Protein AF-A0A9D5FMK4-F1 (afdb_monomer_lite)

Radius of gyration: 13.34 Å; chains: 1; bounding box: 42×25×36 Å

Sequence (96 aa):
MEVKKQMELEDMRPCAGWVVESGGITLCQAGKGAICSIPYPFAVVWDCMVRRHRTERCIRMFAAVSGTDEDSARRQVVACLEDWQTKGLVREAGDV

pLDDT: mean 91.26, std 11.87, range [42.19, 98.12]

Foldseek 3Di:
DDDPDQDWLLFKDFPFDWDADPFAIFTQDPPPGTDDGDGPPCNLSVVCSVVSHTRQVSLVSNCVRVVHDSVVSSVVSRVSVVVCVVVVRMDTPPDD

Secondary structure (DSSP, 8-state):
---PPPP-GGGEEE-SEEEEETTEEEEEETTTEEEEEEETTTHHHHHHHHTT--HHHHHHHHHHHHT--HHHHHHHHHHHHHHHHHTTSEEETT--

Structure (mmCIF, N/CA/C/O backbone):
data_AF-A0A9D5FMK4-F1
#
_entry.id   AF-A0A9D5FMK4-F1
#
loop_
_atom_site.group_PDB
_atom_site.id
_atom_site.type_symbol
_atom_site.label_atom_id
_atom_site.label_alt_id
_atom_site.label_comp_id
_atom_site.label_asym_id
_atom_site.label_entity_id
_atom_site.label_seq_id
_atom_site.pdbx_PDB_ins_code
_atom_site.Cartn_x
_atom_site.Cartn_y
_atom_site.Cartn_z
_atom_site.occupancy
_atom_site.B_iso_or_equiv
_atom_site.auth_seq_id
_atom_site.auth_comp_id
_atom_site.auth_asym_id
_atom_site.auth_atom_id
_atom_site.pdbx_PDB_model_num
ATOM 1 N N . MET A 1 1 ? 25.836 15.516 6.200 1.00 42.19 1 MET A N 1
ATOM 2 C CA . MET A 1 1 ? 24.716 15.149 5.313 1.00 42.19 1 MET A CA 1
ATOM 3 C C . MET A 1 1 ? 24.052 13.952 5.966 1.00 42.19 1 MET A C 1
ATOM 5 O O . MET A 1 1 ? 24.636 12.878 5.944 1.00 42.19 1 MET A O 1
ATOM 9 N N . GLU A 1 2 ? 22.954 14.153 6.692 1.00 43.59 2 GLU A N 1
ATOM 10 C CA . GLU A 1 2 ? 22.233 13.035 7.310 1.00 43.59 2 GLU A CA 1
ATOM 11 C C . GLU A 1 2 ? 21.569 12.227 6.198 1.00 43.59 2 GLU A C 1
ATOM 13 O O . GLU A 1 2 ? 20.770 12.752 5.421 1.00 43.59 2 GLU A O 1
ATOM 18 N N . VAL A 1 3 ? 21.954 10.960 6.072 1.00 50.25 3 VAL A N 1
ATOM 19 C CA . VAL A 1 3 ? 21.264 10.024 5.189 1.00 50.25 3 VAL A CA 1
ATOM 20 C C . VAL A 1 3 ? 19.919 9.749 5.852 1.00 50.25 3 VAL A C 1
ATOM 22 O O . VAL A 1 3 ? 19.869 9.061 6.869 1.00 50.25 3 VAL A O 1
ATOM 25 N N . LYS A 1 4 ? 18.831 10.327 5.325 1.00 60.06 4 LYS A N 1
ATOM 26 C CA . LYS A 1 4 ? 17.480 9.958 5.763 1.00 60.06 4 LYS A CA 1
ATOM 27 C C . LYS A 1 4 ? 17.327 8.451 5.566 1.00 60.06 4 LYS A C 1
ATOM 29 O O . LYS A 1 4 ? 17.512 7.965 4.449 1.00 60.06 4 LYS A O 1
ATOM 34 N N . LYS A 1 5 ? 17.029 7.722 6.646 1.00 71.06 5 LYS A N 1
ATOM 35 C CA . LYS A 1 5 ? 16.691 6.297 6.576 1.00 71.06 5 LYS A CA 1
ATOM 36 C C . LYS A 1 5 ? 15.539 6.154 5.581 1.00 71.06 5 LYS A C 1
ATOM 38 O O . LYS A 1 5 ? 14.531 6.845 5.711 1.00 71.06 5 LYS A O 1
ATOM 43 N N . GLN A 1 6 ? 15.721 5.321 4.562 1.00 78.25 6 GLN A N 1
ATOM 44 C CA . GLN A 1 6 ? 14.660 5.054 3.601 1.00 78.25 6 GLN A CA 1
ATOM 45 C C . GLN A 1 6 ? 13.552 4.273 4.304 1.00 78.25 6 GLN A C 1
ATOM 47 O O . GLN A 1 6 ? 13.834 3.399 5.121 1.00 78.25 6 GLN A O 1
ATOM 52 N N . MET A 1 7 ? 12.304 4.627 4.021 1.00 84.75 7 MET A N 1
ATOM 53 C CA . MET A 1 7 ? 11.175 4.029 4.711 1.00 84.75 7 MET A CA 1
ATOM 54 C C . MET A 1 7 ? 10.917 2.601 4.224 1.00 84.75 7 MET A C 1
ATOM 56 O O . MET A 1 7 ? 10.890 2.348 3.017 1.00 84.75 7 MET A O 1
ATOM 60 N N . GLU A 1 8 ? 10.723 1.681 5.166 1.00 89.81 8 GLU A N 1
ATOM 61 C CA . GLU A 1 8 ? 10.578 0.248 4.909 1.00 89.81 8 GLU A CA 1
ATOM 62 C C . GLU A 1 8 ? 9.183 -0.243 5.313 1.00 89.81 8 GLU A C 1
ATOM 64 O O . GLU A 1 8 ? 8.580 0.220 6.280 1.00 89.81 8 GLU A O 1
ATOM 69 N N . LEU A 1 9 ? 8.659 -1.207 4.559 1.00 90.50 9 LEU A N 1
ATOM 70 C CA . LEU A 1 9 ? 7.358 -1.831 4.791 1.00 90.50 9 LEU A CA 1
ATOM 71 C C . LEU A 1 9 ? 7.294 -2.527 6.158 1.00 90.50 9 LEU A C 1
ATOM 73 O O . LEU A 1 9 ? 6.258 -2.517 6.820 1.00 90.50 9 LEU A O 1
ATOM 77 N N . GLU A 1 10 ? 8.400 -3.145 6.576 1.00 90.56 10 GLU A N 1
ATOM 78 C CA . GLU A 1 10 ? 8.530 -3.868 7.843 1.00 90.56 10 GLU A CA 1
ATOM 79 C C . GLU A 1 10 ? 8.311 -2.964 9.062 1.00 90.56 10 GLU A C 1
ATOM 81 O O . GLU A 1 10 ? 7.772 -3.420 10.083 1.00 90.56 10 GLU A O 1
ATOM 86 N N . ASP A 1 11 ? 8.668 -1.689 8.914 1.00 89.62 11 ASP A N 1
ATOM 87 C CA . ASP A 1 11 ? 8.536 -0.647 9.925 1.00 89.62 11 ASP A CA 1
ATOM 88 C C . ASP A 1 11 ? 7.115 -0.072 9.979 1.00 89.62 11 ASP A C 1
ATOM 90 O O . ASP A 1 11 ? 6.831 0.732 10.855 1.00 89.62 11 ASP A O 1
ATOM 94 N N . MET A 1 12 ? 6.198 -0.488 9.098 1.00 91.50 12 MET A N 1
ATOM 95 C CA . MET A 1 12 ? 4.848 0.077 9.005 1.00 91.50 12 MET A CA 1
ATOM 96 C C . MET A 1 12 ? 3.762 -0.902 9.456 1.00 91.50 12 MET A C 1
ATOM 98 O O . MET A 1 12 ? 3.872 -2.129 9.333 1.00 91.50 12 MET A O 1
ATOM 102 N N . ARG A 1 13 ? 2.674 -0.363 10.013 1.00 90.88 13 ARG A N 1
ATOM 103 C CA . ARG A 1 13 ? 1.489 -1.126 10.427 1.00 90.88 13 ARG A CA 1
ATOM 104 C C . ARG A 1 13 ? 0.213 -0.498 9.863 1.00 90.88 13 ARG A C 1
ATOM 106 O O . ARG A 1 13 ? 0.023 0.702 10.047 1.00 90.88 13 ARG A O 1
ATOM 113 N N . PRO A 1 14 ? -0.685 -1.290 9.245 1.00 92.75 14 PRO A N 1
ATOM 114 C CA . PRO A 1 14 ? -1.975 -0.795 8.780 1.00 92.75 14 PRO A CA 1
ATOM 115 C C . PRO A 1 14 ? -2.879 -0.446 9.965 1.00 92.75 14 PRO A C 1
ATOM 117 O O . PRO A 1 14 ? -2.940 -1.187 10.949 1.00 92.75 14 PRO A O 1
ATOM 120 N N . CYS A 1 15 ? -3.618 0.657 9.846 1.00 91.25 15 CYS A N 1
ATOM 121 C CA . CYS A 1 15 ? -4.539 1.141 10.881 1.00 91.25 15 CYS A CA 1
ATOM 122 C C . 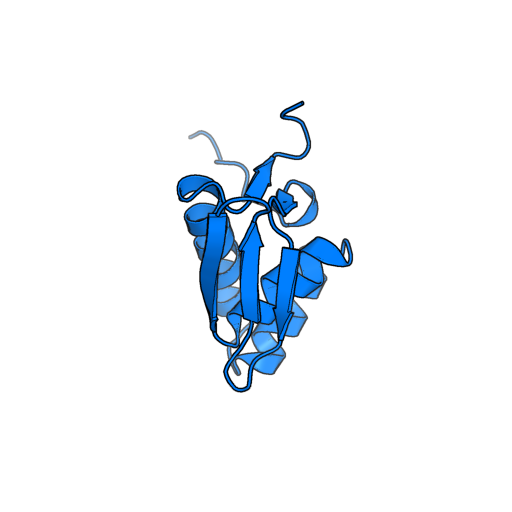CYS A 1 15 ? -6.023 0.870 10.567 1.00 91.25 15 CYS A C 1
ATOM 124 O O . CYS A 1 15 ? -6.900 1.290 11.323 1.00 91.25 15 CYS A O 1
ATOM 126 N N . ALA A 1 16 ? -6.323 0.184 9.460 1.00 92.81 16 ALA A N 1
ATOM 127 C CA . ALA A 1 16 ? -7.681 -0.035 8.966 1.00 92.81 16 ALA A CA 1
ATOM 128 C C . ALA A 1 16 ? -7.904 -1.483 8.497 1.00 92.81 16 ALA A C 1
ATOM 130 O O . ALA A 1 16 ? -6.964 -2.178 8.109 1.00 92.81 16 ALA A O 1
ATOM 131 N N . GLY A 1 17 ? -9.164 -1.930 8.511 1.00 94.38 17 GLY A N 1
ATOM 132 C CA . GLY A 1 17 ? -9.588 -3.107 7.747 1.00 94.38 17 GLY A CA 1
ATOM 133 C C . GLY A 1 17 ? -9.747 -2.752 6.267 1.00 94.38 17 GLY A C 1
ATOM 134 O O . GLY A 1 17 ? -9.723 -1.575 5.912 1.00 94.38 17 GLY A O 1
ATOM 135 N N . TRP A 1 18 ? -9.923 -3.741 5.391 1.00 96.19 18 TRP A N 1
ATOM 136 C CA . TRP A 1 18 ? -10.134 -3.488 3.962 1.00 96.19 18 TRP A CA 1
ATOM 137 C C . TRP A 1 18 ? -11.083 -4.502 3.324 1.00 96.19 18 TRP A C 1
ATOM 139 O O . TRP A 1 18 ? -11.240 -5.624 3.808 1.00 96.19 18 TRP A O 1
ATOM 149 N N . VAL A 1 19 ? -11.694 -4.092 2.214 1.00 96.38 19 VAL A N 1
ATOM 150 C CA . VAL A 1 19 ? -12.488 -4.935 1.311 1.00 96.38 19 VAL A CA 1
ATOM 151 C C . VAL A 1 19 ? -11.918 -4.851 -0.103 1.00 96.38 19 VAL A C 1
ATOM 153 O O . VAL A 1 19 ? -11.336 -3.833 -0.477 1.00 96.38 19 VAL A O 1
ATOM 156 N N . VAL A 1 20 ? -12.049 -5.928 -0.876 1.00 96.06 20 VAL A N 1
ATOM 157 C CA . VAL A 1 20 ? -11.564 -5.995 -2.263 1.00 96.06 20 VAL A CA 1
ATOM 158 C C . VAL A 1 20 ? -12.651 -5.516 -3.218 1.00 96.06 20 VAL A C 1
ATOM 160 O O . VAL A 1 20 ? -13.806 -5.921 -3.099 1.00 96.06 20 VAL A O 1
ATOM 163 N N . GLU A 1 21 ? -12.259 -4.693 -4.184 1.00 93.88 21 GLU A N 1
ATOM 164 C CA . GLU A 1 21 ? -13.117 -4.153 -5.237 1.00 93.88 21 GLU A CA 1
ATOM 165 C C . GLU A 1 21 ? -12.489 -4.399 -6.617 1.00 93.88 21 GLU A C 1
ATOM 167 O O . GLU A 1 21 ? -11.320 -4.767 -6.733 1.00 93.88 21 GLU A O 1
ATOM 172 N N . SER A 1 22 ? -13.244 -4.168 -7.696 1.00 90.56 22 SER A N 1
ATOM 173 C CA . SER A 1 22 ? -12.774 -4.423 -9.067 1.00 90.56 22 SER A CA 1
ATOM 174 C C . SER A 1 22 ? -11.520 -3.630 -9.456 1.00 90.56 22 SER A C 1
ATOM 176 O O . SER A 1 22 ? -10.762 -4.079 -10.310 1.00 90.56 22 SER A O 1
ATOM 178 N N . GLY A 1 23 ? -11.299 -2.457 -8.852 1.00 92.50 23 GLY A N 1
ATOM 179 C CA . GLY A 1 23 ? -10.165 -1.574 -9.152 1.00 92.50 23 GLY A CA 1
ATOM 180 C C . GLY A 1 23 ? -9.053 -1.551 -8.100 1.00 92.50 23 GLY A C 1
ATOM 181 O O . GLY A 1 23 ? -8.083 -0.817 -8.284 1.00 92.50 23 GLY A O 1
ATOM 182 N N . GLY A 1 24 ? -9.177 -2.305 -7.003 1.00 96.31 24 GLY A N 1
ATOM 183 C CA . GLY A 1 24 ? -8.243 -2.231 -5.880 1.00 96.31 24 GLY A CA 1
ATOM 184 C C . GLY A 1 24 ? -8.881 -2.653 -4.561 1.00 96.31 24 GLY A C 1
ATOM 185 O O . GLY A 1 24 ? -9.551 -3.682 -4.483 1.00 96.31 24 GLY A O 1
ATOM 186 N N . ILE A 1 25 ? -8.663 -1.863 -3.514 1.00 97.44 25 ILE A N 1
ATOM 187 C CA . ILE A 1 25 ? -9.261 -2.086 -2.195 1.00 97.44 25 ILE A CA 1
ATOM 188 C C . ILE A 1 25 ? -9.859 -0.797 -1.641 1.00 97.44 25 ILE A C 1
ATOM 190 O O . ILE A 1 25 ? -9.358 0.294 -1.908 1.00 97.44 25 ILE A O 1
ATOM 194 N N . THR A 1 26 ? -10.868 -0.933 -0.790 1.00 97.81 26 THR A N 1
ATOM 195 C CA . THR A 1 26 ? -11.373 0.165 0.038 1.00 97.81 26 THR A CA 1
ATOM 196 C C . THR A 1 26 ? -11.045 -0.116 1.496 1.00 97.81 26 THR A C 1
ATOM 198 O O . THR A 1 26 ? -11.347 -1.188 2.022 1.00 97.81 26 THR A O 1
ATOM 201 N N . LEU A 1 27 ? -10.392 0.845 2.147 1.00 96.88 27 LEU A N 1
ATOM 202 C CA . LEU A 1 27 ? -10.079 0.833 3.567 1.00 96.88 27 LEU A CA 1
ATOM 203 C C . LEU A 1 27 ? -11.293 1.258 4.387 1.00 96.88 27 LEU A C 1
ATOM 205 O O . LEU A 1 27 ? -11.953 2.253 4.076 1.00 96.88 27 LEU A O 1
ATOM 209 N N . CYS A 1 28 ? -11.526 0.544 5.483 1.00 96.31 28 CYS A N 1
ATOM 210 C CA . CYS A 1 28 ? -12.655 0.742 6.376 1.00 96.31 28 CYS A CA 1
ATOM 211 C C . CYS A 1 28 ? -12.192 0.841 7.833 1.00 96.31 28 CYS A C 1
ATOM 213 O O . CYS A 1 28 ? -11.357 0.058 8.294 1.00 96.31 28 CYS A O 1
ATOM 215 N N . GLN A 1 29 ? -12.792 1.760 8.589 1.00 93.81 29 GLN A N 1
ATOM 216 C CA . GLN A 1 29 ? -12.558 1.916 10.023 1.00 93.81 29 GLN A CA 1
ATOM 217 C C . GLN A 1 29 ? -13.876 1.789 10.795 1.00 93.81 29 GLN A C 1
ATOM 219 O O . GLN A 1 29 ? -14.895 2.380 10.426 1.00 93.81 29 GLN A O 1
ATOM 224 N N . ALA A 1 30 ? -13.857 1.028 11.894 1.00 90.00 30 ALA A N 1
ATOM 225 C CA . ALA A 1 30 ? -15.014 0.886 12.774 1.00 90.00 30 ALA A CA 1
ATOM 226 C C . ALA A 1 30 ? -15.501 2.266 13.253 1.00 90.00 30 ALA A C 1
ATOM 228 O O . ALA A 1 30 ? -14.704 3.104 13.674 1.00 90.00 30 ALA A O 1
ATOM 229 N N . GLY A 1 31 ? -16.806 2.518 13.135 1.00 93.75 31 GLY A N 1
ATOM 230 C CA . GLY A 1 31 ? -17.429 3.802 13.475 1.00 93.75 31 GLY A CA 1
ATOM 231 C C . GLY A 1 31 ? -17.291 4.913 12.424 1.00 93.75 31 GLY A C 1
ATOM 232 O O . GLY A 1 31 ? -18.017 5.895 12.517 1.00 93.75 31 GLY A O 1
ATOM 233 N N . LYS A 1 32 ? -16.422 4.766 11.411 1.00 93.69 32 LYS A N 1
ATOM 234 C CA . LYS A 1 32 ? -16.281 5.739 10.306 1.00 93.69 32 LYS A CA 1
ATOM 235 C C . LYS A 1 32 ? -16.761 5.212 8.953 1.00 93.69 32 LYS A C 1
ATOM 237 O O . LYS A 1 32 ? -17.081 6.006 8.078 1.00 93.69 32 LYS A O 1
ATOM 242 N N . GLY A 1 33 ? -16.824 3.891 8.779 1.00 95.25 33 GLY A N 1
ATOM 243 C CA . GLY A 1 33 ? -17.143 3.276 7.490 1.00 95.25 33 GLY A CA 1
ATOM 244 C C . GLY A 1 33 ? -15.941 3.301 6.545 1.00 95.25 33 GLY A C 1
ATOM 245 O O . GLY A 1 33 ? -14.811 3.094 6.992 1.00 95.25 33 GLY A O 1
ATOM 246 N N . ALA A 1 34 ? -16.186 3.522 5.252 1.00 95.56 34 ALA A N 1
ATOM 247 C CA . ALA A 1 34 ? -15.141 3.640 4.234 1.00 95.56 34 ALA A CA 1
ATOM 248 C C . ALA A 1 34 ? -14.372 4.963 4.388 1.00 95.56 34 ALA A C 1
ATOM 250 O O . ALA A 1 34 ? -14.983 6.019 4.540 1.00 95.56 34 ALA A O 1
ATOM 251 N N . ILE A 1 35 ? -13.038 4.906 4.342 1.00 96.06 35 ILE A N 1
ATOM 252 C CA . ILE A 1 35 ? -12.172 6.075 4.584 1.00 96.06 35 ILE A CA 1
ATOM 253 C C . ILE A 1 35 ? -11.225 6.400 3.425 1.00 96.06 35 ILE 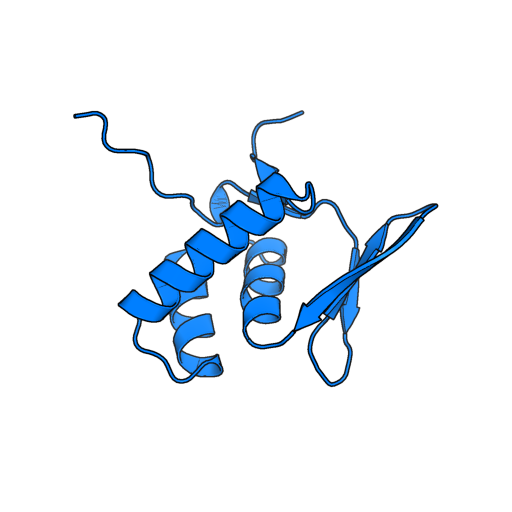A C 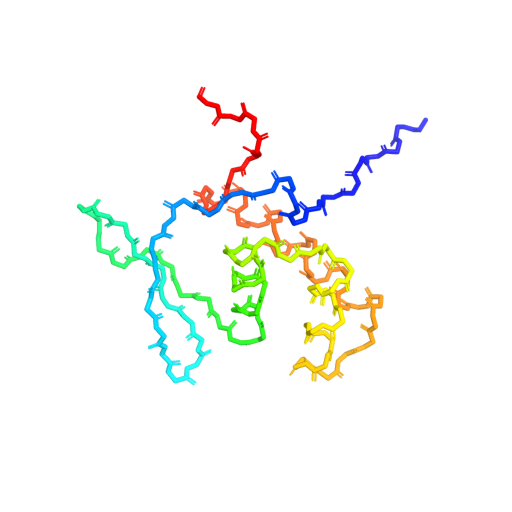1
ATOM 255 O O . ILE A 1 35 ? -10.813 7.548 3.286 1.00 96.06 35 ILE A O 1
ATOM 259 N N . CYS A 1 36 ? -10.849 5.417 2.606 1.00 95.06 36 CYS A N 1
ATOM 260 C CA . CYS A 1 36 ? -9.916 5.611 1.497 1.00 95.06 36 CYS A CA 1
ATOM 261 C C . CYS A 1 36 ? -10.021 4.448 0.509 1.00 95.06 36 CYS A C 1
ATOM 263 O O . CYS A 1 36 ? -10.053 3.298 0.937 1.00 95.06 36 CYS A O 1
ATOM 265 N N . SER A 1 37 ? -10.018 4.728 -0.793 1.00 96.44 37 SER A N 1
ATOM 266 C CA . SER A 1 37 ? -9.849 3.701 -1.825 1.00 96.44 37 SER A CA 1
ATOM 267 C C . SER A 1 37 ? -8.406 3.713 -2.319 1.00 96.44 37 SER A C 1
ATOM 269 O O . SER A 1 37 ? -7.869 4.763 -2.671 1.00 96.44 37 SER A O 1
ATOM 271 N N . ILE A 1 38 ? -7.782 2.540 -2.348 1.00 97.31 38 ILE A N 1
ATOM 272 C CA . ILE A 1 38 ? -6.432 2.322 -2.859 1.00 97.31 38 ILE A CA 1
ATOM 273 C C . ILE A 1 38 ? -6.550 1.554 -4.179 1.00 97.31 38 ILE A C 1
ATOM 275 O O . ILE A 1 38 ? -6.919 0.374 -4.164 1.00 97.31 38 ILE A O 1
ATOM 279 N N . PRO A 1 39 ? -6.227 2.180 -5.321 1.00 97.00 39 PRO A N 1
ATOM 280 C CA . PRO A 1 39 ? -6.287 1.510 -6.610 1.00 97.00 39 PRO A CA 1
ATOM 281 C C . PRO A 1 39 ? -5.120 0.533 -6.795 1.00 97.00 39 PRO A C 1
ATOM 283 O O . PRO A 1 39 ? -4.070 0.638 -6.151 1.00 97.00 39 PRO A O 1
ATOM 286 N N . TYR A 1 40 ? -5.261 -0.398 -7.736 1.00 95.19 40 TYR A N 1
ATOM 287 C CA . TYR A 1 40 ? -4.101 -1.082 -8.304 1.00 95.19 40 TYR A CA 1
ATOM 288 C C . TYR A 1 40 ? -3.199 -0.084 -9.060 1.00 95.19 40 TYR A C 1
ATOM 290 O O . TYR A 1 40 ? -3.708 0.856 -9.670 1.00 95.19 40 TYR A O 1
ATOM 298 N N . PRO A 1 41 ? -1.864 -0.263 -9.029 1.00 96.62 41 PRO A N 1
ATOM 299 C CA . PRO A 1 41 ? -1.126 -1.371 -8.406 1.00 96.62 41 PRO A CA 1
ATOM 300 C C . PRO A 1 41 ? -0.878 -1.216 -6.891 1.00 96.62 41 PRO A C 1
ATOM 302 O O . PRO A 1 41 ? -0.459 -2.174 -6.245 1.00 96.62 41 PRO A O 1
ATOM 305 N N . PHE A 1 42 ? -1.159 -0.057 -6.289 1.00 97.50 42 PHE A N 1
ATOM 306 C CA . PHE A 1 42 ? -0.811 0.257 -4.892 1.00 97.50 42 PHE A CA 1
ATOM 307 C C . PHE A 1 42 ? -1.465 -0.653 -3.847 1.00 97.50 42 PHE A C 1
ATOM 309 O O . PHE A 1 42 ? -0.887 -0.872 -2.784 1.00 97.50 42 PHE A O 1
ATOM 316 N N . ALA A 1 43 ? -2.606 -1.270 -4.156 1.00 96.94 43 ALA A N 1
ATOM 317 C CA . ALA A 1 43 ? -3.222 -2.271 -3.281 1.00 96.94 43 ALA A CA 1
ATOM 318 C C . ALA A 1 43 ? -2.287 -3.464 -2.966 1.00 96.94 43 ALA A C 1
ATOM 320 O O . ALA A 1 43 ? -2.408 -4.072 -1.902 1.00 96.94 43 ALA A O 1
ATOM 321 N N . VAL A 1 44 ? -1.308 -3.764 -3.833 1.00 96.19 44 VAL A N 1
ATOM 322 C CA . VAL A 1 44 ? -0.258 -4.769 -3.568 1.00 96.19 44 VAL A CA 1
ATOM 323 C C . VAL A 1 44 ? 0.600 -4.384 -2.364 1.00 96.19 44 VAL A C 1
ATOM 325 O O . VAL A 1 44 ? 0.978 -5.254 -1.582 1.00 96.19 44 VAL A O 1
ATOM 328 N N . VAL A 1 45 ? 0.892 -3.092 -2.190 1.00 97.06 45 VAL A N 1
ATOM 329 C CA . VAL A 1 45 ? 1.689 -2.588 -1.060 1.00 97.06 45 VAL A CA 1
ATOM 330 C C . VAL A 1 45 ? 0.947 -2.829 0.252 1.00 97.06 45 VAL A C 1
ATOM 332 O O . VAL A 1 45 ? 1.535 -3.311 1.220 1.00 97.06 45 VAL A O 1
ATOM 335 N N . TRP A 1 46 ? -0.366 -2.583 0.258 1.00 96.62 46 TRP A N 1
ATOM 336 C CA . TRP A 1 46 ? -1.216 -2.859 1.414 1.00 96.62 46 TRP A CA 1
ATOM 337 C C . TRP A 1 46 ? -1.249 -4.355 1.762 1.00 96.62 46 TRP A C 1
ATOM 339 O O . TRP A 1 46 ? -1.007 -4.718 2.913 1.00 96.62 46 TRP A O 1
ATOM 349 N N . ASP A 1 47 ? -1.479 -5.234 0.777 1.00 95.12 47 ASP A N 1
ATOM 350 C CA . ASP A 1 47 ? -1.477 -6.692 0.992 1.00 95.12 47 ASP A CA 1
ATOM 351 C C . ASP A 1 47 ? -0.115 -7.195 1.496 1.00 95.12 47 ASP A C 1
ATOM 353 O O . ASP A 1 47 ? -0.057 -7.958 2.464 1.00 95.12 47 ASP A O 1
ATOM 357 N N . CYS A 1 48 ? 0.992 -6.710 0.922 1.00 95.88 48 CYS A N 1
ATOM 358 C CA . CYS A 1 48 ? 2.335 -7.061 1.381 1.00 95.88 48 CYS A CA 1
ATOM 359 C C . CYS A 1 48 ? 2.561 -6.666 2.844 1.00 95.88 48 CYS A C 1
ATOM 361 O O . CYS A 1 48 ? 3.127 -7.453 3.605 1.00 95.88 48 CYS A O 1
ATOM 363 N N . MET A 1 49 ? 2.103 -5.481 3.249 1.00 95.00 49 MET A N 1
ATOM 364 C CA . MET A 1 49 ? 2.250 -4.989 4.618 1.00 95.00 49 MET A CA 1
ATOM 365 C C . MET A 1 49 ? 1.426 -5.830 5.601 1.00 95.00 49 MET A C 1
ATOM 367 O O . MET A 1 49 ? 1.945 -6.280 6.624 1.00 95.00 49 MET A O 1
ATOM 371 N N . VAL A 1 50 ? 0.165 -6.118 5.268 1.00 93.88 50 VAL A N 1
ATOM 372 C CA . VAL A 1 50 ? -0.711 -6.999 6.060 1.00 93.88 50 VAL A CA 1
ATOM 373 C C . VAL A 1 50 ? -0.087 -8.386 6.232 1.00 93.88 50 VAL A C 1
ATOM 375 O O . VAL A 1 50 ? -0.070 -8.933 7.336 1.00 93.88 50 VAL A O 1
ATOM 378 N N . ARG A 1 51 ? 0.457 -8.954 5.150 1.00 93.50 51 ARG A N 1
ATOM 379 C CA . ARG A 1 51 ? 1.108 -10.275 5.143 1.00 93.50 51 ARG A CA 1
ATOM 380 C C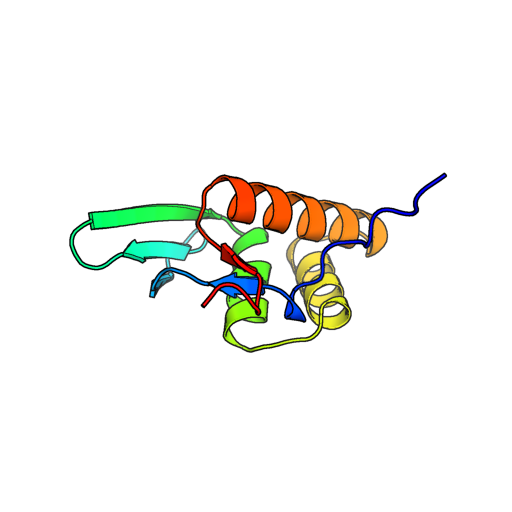 . ARG A 1 51 ? 2.533 -10.260 5.695 1.00 93.50 51 ARG A C 1
ATOM 382 O O . ARG A 1 51 ? 3.178 -11.309 5.711 1.00 93.50 51 ARG A O 1
ATOM 389 N N . ARG A 1 52 ? 3.026 -9.103 6.153 1.00 92.81 52 ARG A N 1
ATOM 390 C CA . ARG A 1 52 ? 4.384 -8.900 6.685 1.00 92.81 52 ARG A CA 1
ATOM 391 C C . ARG A 1 52 ? 5.474 -9.394 5.729 1.00 92.81 52 ARG A C 1
ATOM 393 O O . ARG A 1 52 ? 6.436 -10.050 6.132 1.00 92.81 52 ARG A O 1
ATOM 400 N N . HIS A 1 53 ? 5.301 -9.129 4.439 1.00 94.94 53 HIS A N 1
ATOM 401 C CA . HIS A 1 53 ? 6.354 -9.342 3.454 1.00 94.94 53 HIS A CA 1
ATOM 402 C C . HIS A 1 53 ? 7.485 -8.330 3.640 1.00 94.94 53 HIS A C 1
ATOM 404 O O . HIS A 1 53 ? 7.278 -7.241 4.162 1.00 94.94 53 HIS A O 1
ATOM 410 N N . ARG A 1 54 ? 8.689 -8.705 3.194 1.00 95.12 54 ARG A N 1
ATOM 411 C CA . ARG A 1 54 ? 9.831 -7.788 3.184 1.00 95.12 54 ARG A CA 1
ATOM 412 C C . ARG A 1 54 ? 9.693 -6.716 2.111 1.00 95.12 54 ARG A C 1
ATOM 414 O O . ARG A 1 54 ? 9.105 -6.997 1.058 1.00 95.12 54 ARG A O 1
ATOM 421 N N . THR A 1 55 ? 10.303 -5.554 2.328 1.00 95.38 55 THR A N 1
ATOM 422 C CA . THR A 1 55 ? 10.282 -4.430 1.379 1.00 95.38 55 THR A CA 1
ATOM 423 C C . THR A 1 55 ? 10.724 -4.854 -0.022 1.00 95.38 55 THR A C 1
ATOM 425 O O . THR A 1 55 ? 10.010 -4.604 -0.991 1.00 95.38 55 THR A O 1
ATOM 428 N N . GLU A 1 56 ? 11.821 -5.602 -0.166 1.00 96.00 56 GLU A N 1
ATOM 429 C CA . GLU A 1 56 ? 12.314 -6.043 -1.482 1.00 96.00 56 GLU A CA 1
ATOM 430 C C . GLU A 1 56 ? 11.320 -6.957 -2.199 1.00 96.00 56 GLU A C 1
ATOM 432 O O . GLU A 1 56 ? 11.198 -6.923 -3.424 1.00 96.00 56 GLU A O 1
ATOM 437 N N . ARG A 1 57 ? 10.594 -7.795 -1.449 1.00 96.44 57 ARG A N 1
ATOM 438 C CA . ARG A 1 57 ? 9.563 -8.658 -2.033 1.00 96.44 57 ARG A CA 1
ATOM 439 C C . ARG A 1 57 ? 8.373 -7.828 -2.504 1.00 96.44 57 ARG A C 1
ATOM 441 O O . ARG A 1 57 ? 7.881 -8.083 -3.599 1.00 96.44 57 ARG A O 1
ATOM 448 N N . CYS A 1 58 ? 7.950 -6.845 -1.711 1.00 97.69 58 CYS A N 1
ATOM 449 C CA . CYS A 1 58 ? 6.896 -5.909 -2.090 1.00 97.69 58 CYS A CA 1
ATOM 450 C C . CYS A 1 58 ? 7.265 -5.140 -3.363 1.00 97.69 58 CYS A C 1
ATOM 452 O O . CYS A 1 58 ? 6.454 -5.069 -4.278 1.00 97.69 58 CYS A O 1
ATOM 454 N N . ILE A 1 59 ? 8.498 -4.634 -3.460 1.00 98.00 59 ILE A N 1
ATOM 455 C CA . ILE A 1 59 ? 8.994 -3.912 -4.642 1.00 98.00 59 ILE A CA 1
ATOM 456 C C . ILE A 1 59 ? 8.938 -4.799 -5.887 1.00 98.00 59 ILE A C 1
ATOM 458 O O . ILE A 1 59 ? 8.391 -4.375 -6.900 1.00 98.00 59 ILE A O 1
ATOM 462 N N . ARG A 1 60 ? 9.428 -6.044 -5.811 1.00 97.81 60 ARG A N 1
ATOM 463 C CA . ARG A 1 60 ? 9.365 -6.983 -6.946 1.00 97.81 60 ARG A CA 1
ATOM 464 C C . ARG A 1 60 ? 7.934 -7.315 -7.362 1.00 97.81 60 ARG A C 1
ATOM 466 O O . ARG A 1 60 ? 7.641 -7.378 -8.552 1.00 97.81 60 ARG A O 1
ATOM 473 N N . MET A 1 61 ? 7.038 -7.523 -6.397 1.00 97.62 61 MET A N 1
ATOM 474 C CA . MET A 1 61 ? 5.623 -7.776 -6.684 1.00 97.62 61 MET A CA 1
ATOM 475 C C . MET A 1 61 ? 4.952 -6.553 -7.310 1.00 97.62 61 MET A C 1
ATOM 477 O O . MET A 1 61 ? 4.229 -6.694 -8.292 1.00 97.62 61 MET A O 1
ATOM 481 N N . PHE A 1 62 ? 5.221 -5.359 -6.779 1.00 98.12 62 PHE A N 1
ATOM 482 C CA . PHE A 1 62 ? 4.706 -4.110 -7.323 1.00 98.12 62 PHE A CA 1
ATOM 483 C C . PHE A 1 62 ? 5.189 -3.908 -8.758 1.00 98.12 62 PHE A C 1
ATOM 485 O O . PHE A 1 62 ? 4.350 -3.736 -9.630 1.00 98.12 62 PHE A O 1
ATOM 492 N N . ALA A 1 63 ? 6.498 -4.028 -9.012 1.00 98.12 63 ALA A N 1
ATOM 493 C CA . ALA A 1 63 ? 7.104 -3.920 -10.341 1.00 98.12 63 ALA A CA 1
ATOM 494 C C . ALA A 1 63 ? 6.438 -4.853 -11.366 1.00 98.12 63 ALA A C 1
ATOM 496 O O . ALA A 1 63 ? 6.095 -4.431 -12.470 1.00 98.12 63 ALA A O 1
ATOM 497 N N . ALA A 1 64 ? 6.197 -6.110 -10.977 1.00 97.19 64 ALA A N 1
ATOM 498 C CA . ALA A 1 64 ? 5.539 -7.092 -11.833 1.00 97.19 64 ALA A CA 1
ATOM 499 C C . ALA A 1 64 ? 4.082 -6.720 -12.163 1.00 97.19 64 ALA A C 1
ATOM 501 O O . ALA A 1 64 ? 3.638 -6.937 -13.287 1.00 97.19 64 ALA A O 1
ATOM 502 N N . VAL A 1 65 ? 3.337 -6.158 -11.204 1.00 95.25 65 VAL A N 1
ATOM 503 C CA . VAL A 1 65 ? 1.925 -5.779 -11.390 1.00 95.25 65 VAL A CA 1
ATOM 504 C C . VAL A 1 65 ? 1.779 -4.435 -12.111 1.00 95.25 65 VAL A C 1
ATOM 506 O O . VAL A 1 65 ? 0.854 -4.266 -12.901 1.00 95.25 65 VAL A O 1
ATOM 509 N N . SER A 1 66 ? 2.676 -3.480 -11.863 1.00 96.44 66 SER A N 1
ATOM 510 C CA . SER A 1 66 ? 2.670 -2.152 -12.487 1.00 96.44 66 SER A CA 1
ATOM 511 C C . SER A 1 66 ? 3.307 -2.127 -13.877 1.00 96.44 66 SER A C 1
ATOM 513 O O . SER A 1 66 ? 3.120 -1.156 -14.606 1.00 96.44 66 SER A O 1
ATOM 515 N N . GLY A 1 67 ? 4.084 -3.153 -14.238 1.00 97.19 67 GLY A N 1
ATOM 516 C CA . GLY A 1 67 ? 4.862 -3.173 -15.477 1.00 97.19 67 GLY A CA 1
ATOM 517 C C . GLY A 1 67 ? 6.021 -2.170 -15.480 1.00 97.19 67 GLY A C 1
ATOM 518 O O . GLY A 1 67 ? 6.376 -1.656 -16.539 1.00 97.19 67 GLY A O 1
ATOM 519 N N . THR A 1 68 ? 6.595 -1.860 -14.311 1.00 97.25 68 THR A N 1
ATOM 520 C CA . THR A 1 68 ? 7.722 -0.917 -14.165 1.00 97.25 68 THR A CA 1
ATOM 521 C C . THR A 1 68 ? 9.002 -1.622 -13.723 1.00 97.25 68 THR A C 1
ATOM 523 O O . THR A 1 68 ? 8.951 -2.712 -13.161 1.00 97.25 68 THR A O 1
ATOM 526 N N . ASP A 1 69 ? 10.159 -0.984 -13.912 1.00 97.94 69 ASP A N 1
ATOM 527 C CA . ASP A 1 69 ? 11.432 -1.458 -13.356 1.00 97.94 69 ASP A CA 1
ATOM 528 C C . ASP A 1 69 ? 11.472 -1.368 -11.814 1.00 97.94 69 ASP A C 1
ATOM 530 O O . ASP A 1 69 ? 10.669 -0.661 -11.194 1.00 97.94 69 ASP A O 1
ATOM 534 N N . GLU A 1 70 ? 12.408 -2.089 -11.184 1.00 96.75 70 GLU A N 1
ATOM 535 C CA . GLU A 1 70 ? 12.519 -2.155 -9.719 1.00 96.75 70 GLU A CA 1
ATOM 536 C C . GLU A 1 70 ? 12.867 -0.806 -9.071 1.00 96.75 70 GLU A C 1
ATOM 538 O O . GLU A 1 70 ? 12.387 -0.528 -7.971 1.00 96.75 70 GLU A O 1
ATOM 543 N N . ASP A 1 71 ? 13.639 0.060 -9.734 1.00 96.69 71 ASP A N 1
ATOM 544 C CA . ASP A 1 71 ? 13.998 1.371 -9.182 1.00 96.69 71 ASP A CA 1
ATOM 545 C C . ASP A 1 71 ? 12.787 2.311 -9.181 1.00 96.69 71 ASP A C 1
ATOM 547 O O . ASP A 1 71 ? 12.514 3.004 -8.194 1.00 96.69 71 ASP A O 1
ATOM 551 N N . SER A 1 72 ? 12.016 2.309 -10.268 1.00 97.44 72 SER A N 1
ATOM 552 C CA . SER A 1 72 ? 10.741 3.021 -10.366 1.00 97.44 72 SER A CA 1
ATOM 553 C C . SER A 1 72 ? 9.705 2.475 -9.388 1.00 97.44 72 SER A C 1
ATOM 555 O O . SER A 1 72 ? 9.000 3.264 -8.753 1.00 97.44 72 SER A O 1
ATOM 557 N N . ALA A 1 73 ? 9.629 1.153 -9.223 1.00 97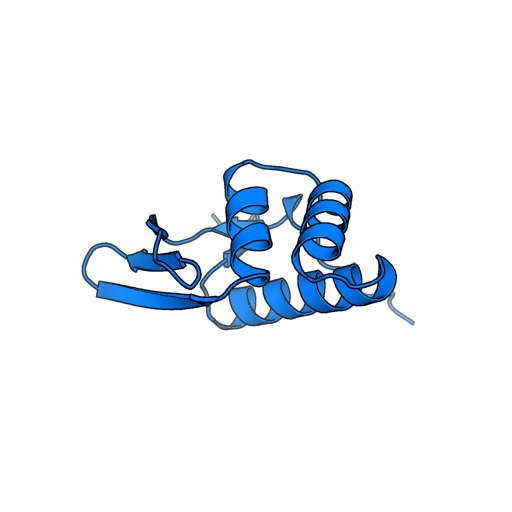.94 73 ALA A N 1
ATOM 558 C CA . ALA A 1 73 ? 8.761 0.519 -8.238 1.00 97.94 73 ALA A CA 1
ATOM 5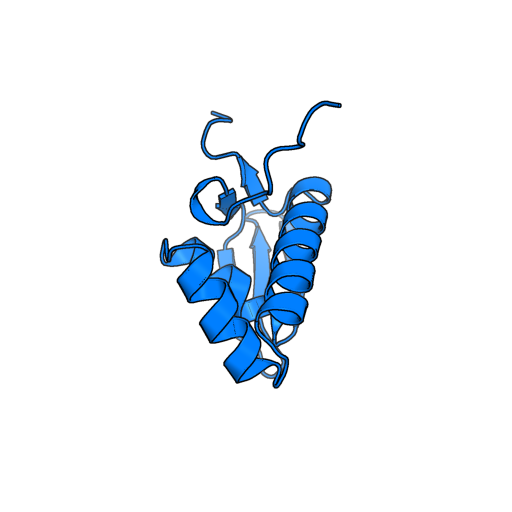59 C C . ALA A 1 73 ? 9.155 0.920 -6.812 1.00 97.94 73 ALA A C 1
ATOM 561 O O . ALA A 1 73 ? 8.295 1.315 -6.031 1.00 97.94 73 ALA A O 1
ATOM 562 N N . ARG A 1 74 ? 10.451 0.906 -6.482 1.00 97.62 74 ARG A N 1
ATOM 563 C CA . ARG A 1 74 ? 10.959 1.325 -5.169 1.00 97.62 74 ARG A CA 1
ATOM 564 C C . ARG A 1 74 ? 10.559 2.758 -4.842 1.00 97.62 74 ARG A C 1
ATOM 566 O O . ARG A 1 74 ? 10.028 2.999 -3.762 1.00 97.62 74 ARG A O 1
ATOM 573 N N . ARG A 1 75 ? 10.772 3.700 -5.769 1.00 96.62 75 ARG A N 1
ATOM 574 C CA . ARG A 1 75 ? 10.373 5.106 -5.573 1.00 96.62 75 ARG A CA 1
ATOM 575 C C . ARG A 1 75 ? 8.873 5.238 -5.312 1.00 96.62 75 ARG A C 1
ATOM 577 O O . ARG A 1 75 ? 8.482 5.956 -4.399 1.00 96.62 75 ARG A O 1
ATOM 584 N N . GLN A 1 76 ? 8.049 4.526 -6.079 1.00 97.56 76 GLN A N 1
ATOM 585 C CA . GLN A 1 76 ? 6.593 4.562 -5.926 1.00 97.56 76 GLN A CA 1
ATOM 586 C C . GLN A 1 76 ? 6.116 3.924 -4.619 1.00 97.56 76 GLN A C 1
ATOM 588 O O . GLN A 1 76 ? 5.251 4.490 -3.962 1.00 97.56 76 GLN A O 1
ATOM 593 N N . VAL A 1 77 ? 6.685 2.785 -4.217 1.00 96.88 77 VAL A N 1
ATOM 594 C CA . VAL A 1 77 ? 6.352 2.121 -2.947 1.00 96.88 77 VAL A CA 1
ATOM 595 C C . VAL A 1 77 ? 6.703 3.020 -1.764 1.00 96.88 77 VAL A C 1
ATOM 597 O O . VAL A 1 77 ? 5.867 3.207 -0.886 1.00 96.88 77 VAL A O 1
ATOM 600 N N . VAL A 1 78 ? 7.895 3.625 -1.756 1.00 95.62 78 VAL A N 1
ATOM 601 C CA . VAL A 1 78 ? 8.310 4.532 -0.674 1.00 95.62 78 VAL A CA 1
ATOM 602 C C . VAL A 1 78 ? 7.407 5.762 -0.614 1.00 95.62 78 VAL A C 1
ATOM 604 O O . VAL A 1 78 ? 6.841 6.033 0.439 1.00 95.62 78 VAL A O 1
ATOM 607 N N . ALA A 1 79 ? 7.182 6.439 -1.744 1.00 95.56 79 ALA A N 1
ATOM 608 C CA . ALA A 1 79 ? 6.292 7.601 -1.797 1.00 95.56 79 ALA A CA 1
ATOM 609 C C . ALA A 1 79 ? 4.854 7.259 -1.364 1.00 95.56 79 ALA A C 1
ATOM 611 O O . ALA A 1 79 ? 4.198 8.044 -0.684 1.00 95.56 79 ALA A O 1
ATOM 612 N N . CYS A 1 80 ? 4.366 6.070 -1.729 1.00 95.81 80 CYS A N 1
ATOM 613 C CA . CYS A 1 80 ? 3.053 5.577 -1.325 1.00 95.81 80 CYS A CA 1
ATOM 614 C C . CYS A 1 80 ? 2.961 5.390 0.191 1.00 95.81 80 CYS A C 1
ATOM 616 O O . CYS A 1 80 ? 1.966 5.777 0.801 1.00 95.81 80 CYS A O 1
ATOM 618 N N . LEU A 1 81 ? 3.984 4.801 0.809 1.00 95.06 81 LEU A N 1
ATOM 619 C CA . LEU A 1 81 ? 3.994 4.619 2.252 1.00 95.06 81 LEU A CA 1
ATOM 620 C C . LEU A 1 81 ? 4.090 5.972 2.978 1.00 95.06 81 LEU A C 1
ATOM 622 O O . LEU A 1 81 ? 3.402 6.154 3.979 1.00 95.06 81 LEU A O 1
ATOM 626 N N . GLU A 1 82 ? 4.894 6.921 2.482 1.00 94.31 82 GLU A N 1
ATOM 627 C CA . GLU A 1 82 ? 5.033 8.266 3.073 1.00 94.31 82 GLU A CA 1
ATOM 628 C C . GLU A 1 82 ? 3.696 9.030 3.031 1.00 94.31 82 GLU A C 1
ATOM 630 O O . GLU A 1 82 ? 3.273 9.641 4.019 1.00 94.31 82 GLU A O 1
ATOM 635 N N . ASP A 1 83 ? 2.986 8.945 1.902 1.00 95.31 83 ASP A N 1
ATOM 636 C CA . ASP A 1 83 ? 1.639 9.499 1.742 1.00 95.31 83 ASP A CA 1
ATOM 637 C C . ASP A 1 83 ? 0.647 8.855 2.723 1.00 95.31 83 ASP A C 1
ATOM 639 O O . ASP A 1 83 ? -0.118 9.550 3.397 1.00 95.31 83 ASP A O 1
ATOM 643 N N . TRP A 1 84 ? 0.681 7.529 2.865 1.00 95.62 84 TRP A N 1
ATOM 644 C CA . TRP A 1 84 ? -0.194 6.813 3.794 1.00 95.62 84 TRP A CA 1
ATOM 645 C C . TRP A 1 84 ? 0.109 7.119 5.259 1.00 95.62 84 TRP A C 1
ATOM 647 O O . TRP A 1 84 ? -0.833 7.211 6.049 1.00 95.62 84 TRP A O 1
ATOM 657 N N . GLN A 1 85 ? 1.378 7.305 5.626 1.00 93.75 85 GLN A N 1
ATOM 658 C CA . GLN A 1 85 ? 1.770 7.717 6.974 1.00 93.75 85 GLN A CA 1
ATOM 659 C C . GLN A 1 85 ? 1.236 9.123 7.264 1.00 93.75 85 GLN A C 1
ATOM 661 O O . GLN A 1 85 ? 0.574 9.341 8.277 1.00 93.75 85 GLN A O 1
ATOM 666 N N . THR A 1 86 ? 1.418 10.056 6.325 1.00 93.69 86 THR A N 1
ATOM 667 C CA . THR A 1 86 ? 0.914 11.437 6.434 1.00 93.69 86 THR A CA 1
ATOM 668 C C . THR A 1 86 ? -0.613 11.485 6.564 1.00 93.69 86 THR A C 1
ATOM 670 O O . THR A 1 86 ? -1.157 12.308 7.299 1.00 93.69 86 THR A O 1
ATOM 673 N N . LYS A 1 87 ? -1.324 10.575 5.889 1.00 92.38 87 LYS A N 1
ATOM 674 C CA . LYS A 1 87 ? -2.787 10.428 5.977 1.00 92.38 87 LYS A CA 1
ATOM 675 C C . LYS A 1 87 ? -3.262 9.637 7.203 1.00 92.38 87 LYS A C 1
ATOM 677 O O . LYS A 1 87 ? -4.469 9.480 7.384 1.00 92.38 87 LYS A O 1
ATOM 682 N N . GLY A 1 88 ? -2.350 9.116 8.027 1.00 92.50 88 GLY A N 1
ATOM 683 C CA . GLY A 1 88 ? -2.673 8.288 9.192 1.00 92.50 88 GLY A CA 1
ATOM 684 C C . GLY A 1 88 ? -3.272 6.919 8.848 1.00 92.50 88 GLY A C 1
ATOM 685 O O . GLY A 1 88 ? -3.934 6.305 9.685 1.00 92.50 88 GLY A O 1
ATOM 686 N N . LEU A 1 89 ? -3.077 6.437 7.616 1.00 93.75 89 LEU A N 1
ATOM 687 C CA . LEU A 1 89 ? -3.527 5.110 7.175 1.00 93.75 89 LEU A CA 1
ATOM 688 C C . LEU A 1 89 ? -2.585 4.001 7.659 1.00 93.75 89 LEU A C 1
ATOM 690 O O . LEU A 1 89 ? -3.020 2.864 7.876 1.00 93.75 89 LEU A O 1
ATOM 694 N N . VAL A 1 90 ? -1.309 4.345 7.844 1.00 94.44 90 VAL A N 1
ATOM 695 C CA . VAL A 1 90 ? -0.282 3.494 8.448 1.00 94.44 90 VAL A CA 1
ATOM 696 C C . VAL A 1 90 ? 0.438 4.245 9.565 1.00 94.44 90 VAL A C 1
ATOM 698 O O . VAL A 1 90 ? 0.444 5.474 9.585 1.00 94.44 90 VAL A O 1
ATOM 701 N N . ARG A 1 91 ? 1.042 3.501 10.491 1.00 92.25 91 ARG A N 1
ATOM 702 C CA . ARG A 1 91 ? 1.879 4.028 11.581 1.00 92.25 91 ARG A CA 1
ATOM 703 C C . ARG A 1 91 ? 3.187 3.261 11.691 1.00 92.25 91 ARG A C 1
ATOM 705 O O . ARG A 1 91 ? 3.248 2.115 11.234 1.00 92.25 91 ARG A O 1
ATOM 712 N N . GLU A 1 92 ? 4.179 3.847 12.350 1.00 88.19 92 GLU A N 1
ATOM 713 C CA . GLU A 1 92 ? 5.432 3.151 12.624 1.00 88.19 92 GLU A CA 1
ATOM 714 C C . GLU A 1 92 ? 5.219 2.004 13.620 1.00 88.19 92 GLU A C 1
ATOM 716 O O . GLU A 1 92 ? 4.402 2.062 14.545 1.00 88.19 92 GLU A O 1
ATOM 721 N N . ALA A 1 93 ? 5.961 0.918 13.420 1.00 75.88 93 ALA A N 1
ATOM 722 C CA . ALA A 1 93 ? 5.997 -0.260 14.269 1.00 75.88 93 ALA A CA 1
ATOM 723 C C . ALA A 1 93 ? 6.777 0.049 15.561 1.00 75.88 93 ALA A C 1
ATOM 725 O O . ALA A 1 93 ? 7.831 -0.516 15.822 1.00 75.88 93 ALA A O 1
ATOM 726 N N . GLY A 1 94 ? 6.248 0.968 16.361 1.00 65.75 94 GLY A N 1
ATOM 727 C CA . GLY A 1 94 ? 6.851 1.478 17.593 1.00 65.75 94 GLY A CA 1
ATOM 728 C C . GLY A 1 94 ? 5.936 2.458 18.327 1.00 65.75 94 GLY A C 1
ATOM 729 O O . GLY A 1 94 ? 6.023 2.562 19.548 1.00 65.75 94 GLY A O 1
ATOM 730 N N . ASP A 1 95 ? 4.999 3.078 17.604 1.00 59.91 95 ASP A N 1
ATOM 731 C CA . ASP A 1 95 ? 3.962 3.945 18.159 1.00 59.91 95 ASP A CA 1
ATOM 732 C C . ASP A 1 95 ? 2.870 3.101 18.841 1.00 59.91 95 ASP A C 1
ATOM 734 O O . ASP A 1 95 ? 1.885 2.680 18.210 1.00 59.91 95 ASP A O 1
ATOM 738 N N . VAL A 1 96 ? 3.083 2.800 20.127 1.00 46.81 96 VAL A N 1
ATOM 739 C CA . VAL A 1 96 ? 2.081 2.227 21.044 1.00 46.81 96 VAL A CA 1
ATOM 740 C C . VAL A 1 96 ? 1.371 3.342 21.791 1.00 46.81 96 VAL A C 1
ATOM 742 O O . VAL A 1 96 ? 2.066 4.127 22.470 1.00 46.81 96 VAL A O 1
#